Protein AF-A0A9W4WZZ3-F1 (afdb_monomer_lite)

pLDDT: mean 84.25, std 13.88, range [48.53, 96.5]

Organism: NCBI:txid1117311

Structure (mmCIF, N/CA/C/O backbone):
data_AF-A0A9W4WZZ3-F1
#
_entry.id   AF-A0A9W4WZZ3-F1
#
loop_
_atom_site.group_PDB
_atom_site.id
_atom_site.type_symbol
_atom_site.label_atom_id
_atom_site.label_alt_id
_atom_site.label_comp_id
_atom_site.label_asym_id
_atom_site.label_entity_id
_atom_site.label_seq_id
_atom_site.pdbx_PDB_ins_code
_atom_site.Cartn_x
_atom_site.Cartn_y
_atom_site.Cartn_z
_atom_site.occupancy
_atom_site.B_iso_or_equiv
_atom_site.auth_seq_id
_atom_site.auth_comp_id
_atom_site.auth_asym_id
_atom_site.auth_atom_id
_atom_site.pdbx_PDB_model_num
ATOM 1 N N . MET A 1 1 ? 19.239 -13.297 -9.729 1.00 48.53 1 MET A N 1
ATOM 2 C CA . MET A 1 1 ? 18.394 -12.814 -8.613 1.00 48.53 1 MET A CA 1
ATOM 3 C C . MET A 1 1 ? 19.165 -11.745 -7.828 1.00 48.53 1 MET A C 1
ATOM 5 O O . MET A 1 1 ? 19.660 -12.019 -6.749 1.00 48.53 1 MET A O 1
ATOM 9 N N . ALA A 1 2 ? 19.358 -10.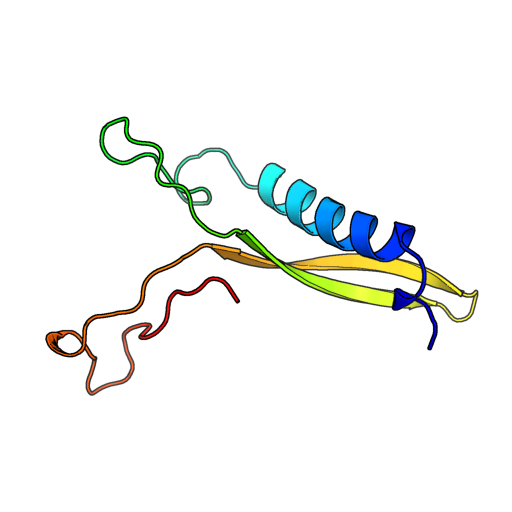556 -8.417 1.00 54.62 2 ALA A N 1
ATOM 10 C CA . ALA A 1 2 ? 20.192 -9.472 -7.861 1.00 54.62 2 ALA A CA 1
ATOM 11 C C . ALA A 1 2 ? 19.503 -8.089 -7.919 1.00 54.62 2 ALA A C 1
ATOM 13 O O . ALA A 1 2 ? 20.135 -7.062 -7.693 1.00 54.62 2 ALA A O 1
ATOM 14 N N . LEU A 1 3 ? 18.200 -8.050 -8.228 1.00 57.22 3 LEU A N 1
ATOM 15 C CA . LEU A 1 3 ? 17.457 -6.798 -8.421 1.00 57.22 3 LEU A CA 1
ATOM 16 C C . LEU A 1 3 ? 17.360 -5.963 -7.139 1.00 57.22 3 LEU A C 1
ATOM 18 O O . LEU A 1 3 ? 17.399 -4.740 -7.205 1.00 57.22 3 LEU A O 1
ATOM 22 N N . PHE A 1 4 ? 17.306 -6.605 -5.970 1.00 57.97 4 PHE A N 1
ATOM 23 C CA . PHE A 1 4 ? 17.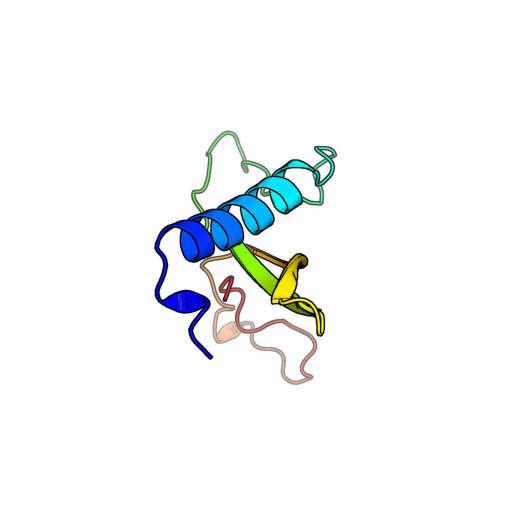118 -5.925 -4.683 1.00 57.97 4 PHE A CA 1
ATOM 24 C C . PHE A 1 4 ? 18.418 -5.441 -4.022 1.00 57.97 4 PHE A C 1
ATOM 26 O O . PHE A 1 4 ? 18.372 -4.855 -2.946 1.00 57.97 4 PHE A O 1
ATOM 33 N N . SER A 1 5 ? 19.579 -5.665 -4.645 1.00 59.53 5 SER A N 1
ATOM 34 C CA . SER A 1 5 ? 20.879 -5.225 -4.113 1.00 59.53 5 SER A CA 1
ATOM 35 C C . SER A 1 5 ? 21.239 -3.787 -4.513 1.00 59.53 5 SER A C 1
ATOM 37 O O . SER A 1 5 ? 22.220 -3.242 -4.015 1.00 59.53 5 SER A O 1
ATOM 39 N N . ASN A 1 6 ? 20.462 -3.173 -5.413 1.00 65.88 6 ASN A N 1
ATOM 40 C CA . ASN A 1 6 ? 20.656 -1.805 -5.886 1.00 65.88 6 ASN A CA 1
ATOM 41 C C . ASN A 1 6 ? 19.695 -0.851 -5.151 1.00 65.88 6 ASN A C 1
ATOM 43 O O . ASN A 1 6 ? 18.482 -1.065 -5.144 1.00 65.88 6 ASN A O 1
ATOM 47 N N . SER A 1 7 ? 20.224 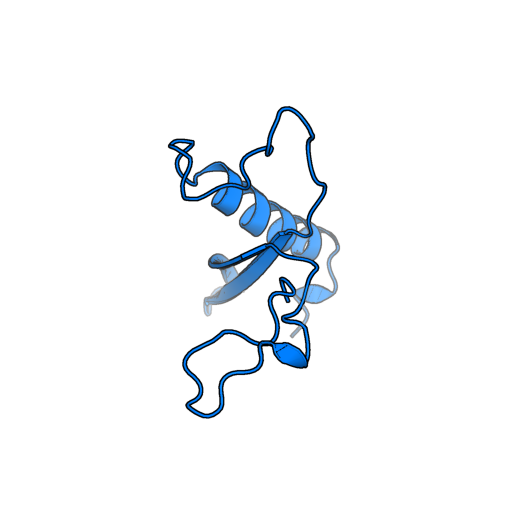0.219 -4.549 1.00 68.50 7 SER A N 1
ATOM 48 C CA . SER A 1 7 ? 19.438 1.244 -3.841 1.00 68.50 7 SER A CA 1
ATOM 49 C C . SER A 1 7 ? 18.401 1.938 -4.735 1.00 68.50 7 SER A C 1
ATOM 51 O O . SER A 1 7 ? 17.375 2.420 -4.239 1.00 68.50 7 SER A O 1
ATOM 53 N N . ASN A 1 8 ? 18.622 1.943 -6.052 1.00 80.94 8 ASN A N 1
ATOM 54 C CA . ASN A 1 8 ? 17.676 2.488 -7.022 1.00 80.94 8 ASN A CA 1
ATOM 55 C C . ASN A 1 8 ? 16.372 1.676 -7.067 1.00 80.94 8 ASN A C 1
ATOM 57 O O . ASN A 1 8 ? 15.296 2.269 -7.090 1.00 80.94 8 ASN A O 1
ATOM 61 N N . THR A 1 9 ? 16.449 0.345 -6.967 1.00 83.44 9 THR A N 1
ATOM 62 C CA . THR A 1 9 ? 15.276 -0.543 -7.026 1.00 83.44 9 THR A CA 1
ATOM 63 C C . THR A 1 9 ? 14.340 -0.324 -5.837 1.00 83.44 9 THR A C 1
ATOM 65 O O . THR A 1 9 ? 13.126 -0.252 -5.997 1.00 83.44 9 THR A O 1
ATOM 68 N N . ILE A 1 10 ? 14.891 -0.168 -4.628 1.00 86.06 10 ILE A N 1
ATOM 69 C CA . ILE A 1 10 ? 14.098 0.099 -3.413 1.00 86.06 10 ILE A CA 1
ATOM 70 C C . ILE A 1 10 ? 13.361 1.437 -3.539 1.00 86.06 10 ILE A C 1
ATOM 72 O O . ILE A 1 10 ? 12.176 1.546 -3.212 1.00 86.06 10 ILE A O 1
ATOM 76 N N . SER A 1 11 ? 14.056 2.454 -4.055 1.00 91.00 11 SER A N 1
ATOM 77 C CA . SER A 1 11 ? 13.464 3.770 -4.289 1.00 91.00 11 SER A CA 1
ATOM 78 C C . SER A 1 11 ? 12.316 3.679 -5.294 1.00 91.00 11 SER A C 1
ATOM 80 O O . SER A 1 11 ? 11.251 4.245 -5.060 1.00 91.00 11 SER A O 1
ATOM 82 N N . GLU A 1 12 ? 12.480 2.910 -6.366 1.00 91.75 12 GLU A N 1
ATOM 83 C CA . GLU A 1 12 ? 11.455 2.717 -7.390 1.00 91.75 12 GLU A CA 1
ATOM 84 C C . GLU A 1 12 ? 10.213 1.976 -6.886 1.00 91.75 12 GLU A C 1
ATOM 86 O O . GLU A 1 12 ? 9.095 2.404 -7.176 1.00 91.75 12 GLU A O 1
ATOM 91 N N . ILE A 1 13 ? 10.383 0.954 -6.043 1.00 93.19 13 ILE A N 1
ATOM 92 C CA . ILE A 1 13 ? 9.272 0.272 -5.356 1.00 93.19 13 ILE A CA 1
ATOM 93 C C . ILE A 1 13 ? 8.463 1.292 -4.542 1.00 93.19 13 ILE A C 1
ATOM 95 O O . ILE A 1 13 ? 7.241 1.397 -4.688 1.00 93.19 13 ILE A O 1
ATOM 99 N N . SER A 1 14 ? 9.148 2.102 -3.726 1.00 93.50 14 SER A N 1
ATOM 100 C CA . SER A 1 14 ? 8.496 3.112 -2.883 1.00 93.50 14 SER A CA 1
ATOM 101 C C . SER A 1 14 ? 7.785 4.199 -3.703 1.00 93.50 14 SER A C 1
ATOM 103 O O . SER A 1 14 ? 6.657 4.589 -3.388 1.00 93.50 14 SER A O 1
ATOM 105 N N . LEU A 1 15 ? 8.400 4.651 -4.801 1.00 94.81 15 LEU A N 1
ATOM 106 C CA . LEU A 1 15 ? 7.830 5.648 -5.704 1.00 94.81 15 LEU A CA 1
ATOM 107 C C . LEU A 1 15 ? 6.618 5.098 -6.452 1.00 94.81 15 LEU A C 1
ATOM 109 O O . LEU A 1 15 ? 5.644 5.827 -6.630 1.00 94.81 15 LEU A O 1
ATOM 113 N N . THR A 1 16 ? 6.647 3.830 -6.859 1.00 95.69 16 THR A N 1
ATOM 114 C CA . THR A 1 16 ? 5.530 3.164 -7.542 1.00 95.69 16 THR A CA 1
ATOM 115 C C . THR A 1 16 ? 4.316 3.064 -6.623 1.00 95.69 16 THR A C 1
ATOM 117 O O . THR A 1 16 ? 3.214 3.455 -7.016 1.00 95.69 16 THR A O 1
ATOM 120 N N . CYS A 1 17 ? 4.521 2.668 -5.362 1.00 95.69 17 CYS A N 1
ATOM 121 C CA . CYS A 1 17 ? 3.481 2.709 -4.332 1.00 95.69 17 CYS A CA 1
ATOM 122 C C . CYS A 1 17 ? 2.925 4.136 -4.153 1.00 95.69 17 CYS A C 1
ATOM 124 O O . CYS A 1 17 ? 1.720 4.372 -4.280 1.00 95.69 17 CYS A O 1
ATOM 126 N N . GLN A 1 18 ? 3.802 5.126 -3.952 1.00 94.88 18 GLN A N 1
ATOM 127 C CA . GLN A 1 18 ? 3.388 6.508 -3.701 1.00 94.88 18 GLN A CA 1
ATOM 128 C C . GLN A 1 18 ? 2.632 7.132 -4.887 1.00 94.88 18 GLN A C 1
ATOM 130 O O . GLN A 1 18 ? 1.666 7.872 -4.684 1.00 94.88 18 GLN A O 1
ATOM 135 N N . ARG A 1 19 ? 3.068 6.873 -6.125 1.00 95.25 19 ARG A N 1
ATOM 136 C CA . ARG A 1 19 ? 2.411 7.365 -7.346 1.00 95.25 19 ARG A CA 1
ATOM 137 C C . ARG A 1 19 ? 1.014 6.775 -7.488 1.00 95.25 19 ARG A C 1
ATOM 139 O O . ARG A 1 19 ? 0.082 7.531 -7.747 1.00 95.25 19 ARG A O 1
ATOM 146 N N . THR A 1 20 ? 0.874 5.474 -7.243 1.00 94.94 20 THR A N 1
ATOM 147 C CA . THR A 1 20 ? -0.421 4.780 -7.279 1.00 94.94 20 THR A CA 1
ATOM 148 C C . THR A 1 20 ? -1.364 5.343 -6.219 1.00 94.94 20 THR A C 1
ATOM 150 O O . THR A 1 20 ? -2.490 5.714 -6.519 1.00 94.94 20 THR A O 1
ATOM 153 N N . TYR A 1 21 ? -0.888 5.552 -4.989 1.00 92.56 21 TYR A N 1
ATOM 154 C CA . TYR A 1 21 ? -1.702 6.198 -3.958 1.00 92.56 21 TYR A CA 1
ATOM 155 C C . TYR A 1 21 ? -2.108 7.632 -4.343 1.00 92.56 21 TYR A C 1
ATOM 157 O O . TYR A 1 21 ? -3.244 8.063 -4.133 1.00 92.56 21 TYR A O 1
ATOM 165 N N . LYS A 1 22 ? -1.196 8.406 -4.943 1.00 90.69 22 LYS A N 1
ATOM 166 C CA . LYS A 1 22 ? -1.491 9.774 -5.394 1.00 90.69 22 LYS A CA 1
ATOM 167 C C . LYS A 1 22 ? -2.519 9.809 -6.527 1.00 90.69 22 LYS A C 1
ATOM 169 O O . LYS A 1 22 ? -3.310 10.754 -6.523 1.00 90.69 22 LYS A O 1
ATOM 174 N N . SER A 1 23 ? -2.540 8.816 -7.420 1.00 91.44 23 SER A N 1
ATOM 175 C CA . SER A 1 23 ? -3.499 8.739 -8.530 1.00 91.44 23 SER A CA 1
ATOM 176 C C . SER A 1 23 ? -4.923 8.379 -8.093 1.00 91.44 23 SER A C 1
ATOM 178 O O . SER A 1 23 ? -5.858 8.728 -8.812 1.00 91.44 23 SER A O 1
ATOM 180 N N . LEU A 1 24 ? -5.108 7.771 -6.910 1.00 88.44 24 LEU A N 1
ATOM 181 C CA . LEU A 1 24 ? -6.438 7.530 -6.337 1.00 88.44 24 LEU A CA 1
ATOM 182 C C . LEU A 1 24 ? -7.246 8.831 -6.239 1.00 88.44 24 LEU A C 1
ATOM 184 O O . LEU A 1 24 ? -6.699 9.908 -5.941 1.00 88.44 24 LEU A O 1
ATOM 188 N N . SER A 1 25 ? -8.556 8.725 -6.478 1.00 76.94 25 SER A N 1
ATOM 189 C CA . SER A 1 25 ? -9.445 9.880 -6.542 1.00 76.94 25 SER A CA 1
ATOM 190 C C . SER A 1 25 ? -9.407 10.667 -5.226 1.00 76.94 25 SER A C 1
ATOM 192 O O . SER A 1 25 ? -9.283 10.114 -4.134 1.00 76.94 25 SER A O 1
ATOM 194 N N . LYS A 1 26 ? -9.490 11.999 -5.309 1.00 65.31 26 LYS A N 1
ATOM 195 C CA . LYS A 1 26 ? -9.630 12.847 -4.111 1.00 65.31 26 LYS A CA 1
ATOM 196 C C . LYS A 1 26 ? -11.056 12.835 -3.557 1.00 65.31 26 LYS A C 1
ATOM 198 O O . LYS A 1 26 ? -11.321 13.529 -2.581 1.00 65.31 26 LYS A O 1
ATOM 203 N N . ASN A 1 27 ? -11.967 12.083 -4.173 1.00 60.75 27 ASN A N 1
ATOM 204 C CA . ASN A 1 27 ? -13.383 12.083 -3.843 1.00 60.75 27 ASN A CA 1
ATOM 205 C C . ASN A 1 27 ? -13.639 11.197 -2.617 1.00 60.75 27 ASN A C 1
ATOM 207 O O . ASN A 1 27 ? -14.357 10.219 -2.703 1.00 60.75 27 ASN A O 1
ATOM 211 N N . ASN A 1 28 ? -13.037 11.566 -1.484 1.00 55.66 28 ASN A N 1
ATOM 212 C CA . ASN A 1 28 ? -13.328 11.173 -0.102 1.00 55.66 28 ASN A CA 1
ATOM 213 C C . ASN A 1 28 ? -13.411 9.674 0.277 1.00 55.66 28 ASN A C 1
ATOM 215 O O . ASN A 1 28 ? -13.321 9.398 1.463 1.00 55.66 28 ASN A O 1
ATOM 219 N N . SER A 1 29 ? -13.541 8.701 -0.627 1.00 62.22 29 SER A N 1
ATOM 220 C CA . SER A 1 29 ? -13.618 7.275 -0.262 1.00 62.22 29 SER A CA 1
ATOM 221 C C . SER A 1 29 ? -12.260 6.580 -0.210 1.00 62.22 29 SER A C 1
ATOM 223 O O . SER A 1 29 ? -12.091 5.641 0.561 1.00 62.22 29 SER A O 1
ATOM 225 N N . ASP A 1 30 ? -11.294 7.042 -1.008 1.00 63.28 30 ASP A N 1
ATOM 226 C CA . ASP A 1 30 ? -10.087 6.255 -1.310 1.00 63.28 30 ASP A CA 1
ATOM 227 C C . ASP A 1 30 ? -8.851 6.704 -0.517 1.00 63.28 30 ASP A C 1
ATOM 229 O O . ASP A 1 30 ? -7.794 6.078 -0.581 1.00 63.28 30 ASP A O 1
ATOM 233 N N . LYS A 1 31 ? -8.953 7.825 0.205 1.00 74.81 31 LYS A N 1
ATOM 234 C CA . LYS A 1 31 ? -7.862 8.398 1.001 1.00 74.81 31 LYS A CA 1
ATOM 235 C C . LYS A 1 31 ? -8.354 8.678 2.415 1.00 74.81 31 LYS A C 1
ATOM 237 O O . LYS A 1 31 ? -9.501 9.100 2.564 1.00 74.81 31 LYS A O 1
ATOM 242 N N . PRO A 1 32 ? -7.504 8.508 3.443 1.00 70.75 32 PRO A N 1
ATOM 243 C CA . PRO A 1 32 ? -7.869 8.831 4.812 1.00 70.75 32 PRO A CA 1
ATOM 244 C C . PRO A 1 32 ? -8.376 10.273 4.904 1.00 70.75 32 PRO A C 1
ATOM 246 O O . PRO A 1 32 ? -7.654 11.228 4.603 1.00 70.75 32 PRO A O 1
ATOM 249 N N . ILE A 1 33 ? -9.639 10.427 5.295 1.00 65.06 33 ILE A N 1
ATOM 250 C CA . ILE A 1 33 ? -10.237 11.731 5.558 1.00 65.06 33 ILE A CA 1
ATOM 251 C C . ILE A 1 33 ? -9.826 12.141 6.972 1.00 65.06 33 ILE A C 1
ATOM 253 O O . ILE A 1 33 ? -9.969 11.362 7.915 1.00 65.06 33 ILE A O 1
ATOM 257 N N . GLY A 1 34 ? -9.351 13.373 7.146 1.00 59.22 34 GLY A N 1
ATOM 258 C CA . GLY A 1 34 ? -9.173 13.939 8.481 1.00 59.22 34 GLY A CA 1
ATOM 259 C C . GLY A 1 34 ? -10.527 14.053 9.183 1.00 59.22 34 GLY A C 1
ATOM 260 O O . GLY A 1 34 ? -11.358 14.878 8.799 1.00 59.22 34 GLY A O 1
ATOM 261 N N . ILE A 1 35 ? -10.766 13.239 10.210 1.00 57.66 35 ILE A N 1
ATOM 262 C CA . ILE A 1 35 ? -11.962 13.361 11.046 1.00 57.66 35 ILE A CA 1
ATOM 263 C C . ILE A 1 35 ? -11.812 14.650 11.866 1.00 57.66 35 ILE A C 1
ATOM 265 O O . ILE A 1 35 ? -10.855 14.809 12.621 1.00 57.66 35 ILE A O 1
ATOM 269 N N . GLN A 1 36 ? -12.748 15.592 11.704 1.00 56.16 36 GLN A N 1
ATOM 270 C CA . GLN A 1 36 ? -12.828 16.827 12.506 1.00 56.16 36 GLN A CA 1
ATOM 271 C C . GLN A 1 36 ? -11.531 17.668 12.521 1.00 56.16 36 GLN A C 1
ATOM 273 O O . GLN A 1 36 ? -11.078 18.111 13.574 1.00 56.16 36 GLN A O 1
ATOM 278 N N . HIS A 1 37 ? -10.915 17.887 11.355 1.00 54.16 37 HIS A N 1
ATOM 279 C CA . HIS A 1 37 ? -9.702 18.713 11.198 1.00 54.16 37 HIS A CA 1
ATOM 280 C C . HIS A 1 37 ? -8.443 18.211 11.927 1.00 54.16 37 HIS A C 1
ATOM 282 O O . HIS A 1 37 ? -7.439 18.924 11.966 1.00 54.16 37 HIS A O 1
ATOM 288 N N . LYS A 1 38 ? -8.440 16.980 12.451 1.00 59.03 38 LYS A N 1
ATOM 289 C CA . LYS A 1 38 ? -7.211 16.312 12.883 1.00 59.03 38 LYS A CA 1
ATOM 290 C C . LYS A 1 38 ? -6.722 15.385 11.780 1.00 59.03 38 LYS A C 1
ATOM 292 O O . LYS A 1 38 ? -7.415 14.456 11.373 1.00 59.03 38 LYS A O 1
ATOM 297 N N . PHE A 1 39 ? -5.515 15.656 11.295 1.00 64.62 39 PHE A N 1
ATOM 298 C CA . PHE A 1 39 ? -4.780 14.704 10.477 1.00 64.62 39 PHE A CA 1
ATOM 299 C C . PHE A 1 39 ? -4.323 13.559 11.381 1.00 64.62 39 PHE A C 1
ATOM 301 O O . PHE A 1 39 ? -3.508 13.768 12.279 1.00 64.62 39 PHE A O 1
ATOM 308 N N . GLU A 1 40 ? -4.863 12.361 11.165 1.00 69.44 40 GLU A N 1
ATOM 309 C CA . GLU A 1 40 ? -4.276 11.148 11.725 1.00 69.44 40 GLU A CA 1
ATOM 310 C C . GLU A 1 40 ? -3.167 10.676 10.783 1.00 69.44 40 GLU A C 1
ATOM 312 O O . GLU A 1 40 ? -3.387 10.477 9.587 1.00 69.44 40 GLU A O 1
ATOM 317 N N . TRP A 1 41 ? -1.958 10.522 11.322 1.00 75.81 41 TRP A N 1
ATOM 318 C CA . TRP A 1 41 ? -0.889 9.833 10.615 1.00 75.81 41 TRP A CA 1
ATOM 319 C C . TRP A 1 41 ? -1.210 8.342 10.607 1.00 75.81 41 TRP A C 1
ATOM 321 O O . TRP A 1 41 ? -1.490 7.758 11.653 1.00 75.81 41 TRP A O 1
ATOM 331 N N . THR A 1 42 ? -1.168 7.738 9.427 1.00 86.69 42 THR A N 1
ATOM 332 C CA . THR A 1 42 ? -1.326 6.296 9.249 1.00 86.69 42 THR A CA 1
ATOM 333 C C . THR A 1 42 ? -0.195 5.757 8.386 1.00 86.69 42 THR A C 1
ATOM 335 O O . THR A 1 42 ? 0.494 6.519 7.701 1.00 86.69 42 THR A O 1
ATOM 338 N N . VAL A 1 43 ? 0.006 4.446 8.431 1.00 90.75 43 VAL A N 1
ATOM 339 C CA . VAL A 1 43 ? 0.958 3.752 7.566 1.00 90.75 43 VAL A CA 1
ATOM 340 C C . VAL A 1 43 ? 0.325 3.566 6.189 1.00 90.75 43 VAL A C 1
ATOM 342 O O . VAL A 1 43 ? -0.870 3.296 6.084 1.00 90.75 43 VAL A O 1
ATOM 345 N N . LEU A 1 44 ? 1.131 3.733 5.141 1.00 92.44 44 LEU A N 1
ATOM 346 C CA . LEU A 1 44 ? 0.792 3.386 3.764 1.00 92.44 44 LEU A CA 1
ATOM 347 C C . LEU A 1 44 ? 1.668 2.206 3.344 1.00 92.44 44 LEU A C 1
ATOM 349 O O . LEU A 1 44 ? 2.894 2.302 3.406 1.00 92.44 44 LEU A O 1
ATOM 353 N N . VAL A 1 45 ? 1.038 1.137 2.872 1.00 95.25 45 VAL A N 1
ATOM 354 C CA . VAL A 1 45 ? 1.703 -0.040 2.308 1.00 95.25 45 VAL A CA 1
ATOM 355 C C . VAL A 1 45 ? 1.245 -0.228 0.870 1.00 95.25 45 VAL A C 1
ATOM 357 O O . VAL A 1 45 ? 0.116 0.103 0.508 1.00 95.25 45 VAL A O 1
ATOM 360 N N . GLY A 1 46 ? 2.139 -0.756 0.038 1.00 95.19 46 GLY A N 1
ATOM 361 C CA . GLY A 1 46 ? 1.802 -1.206 -1.302 1.00 95.19 46 GLY A CA 1
ATOM 362 C C . GLY A 1 46 ? 2.496 -2.518 -1.624 1.00 95.19 46 GLY A C 1
ATOM 363 O O . GLY A 1 46 ? 3.674 -2.693 -1.313 1.00 95.19 46 GLY A O 1
ATOM 364 N N . ILE A 1 47 ? 1.771 -3.418 -2.279 1.00 96.50 47 ILE A N 1
ATOM 365 C CA . ILE A 1 47 ? 2.325 -4.653 -2.833 1.00 96.50 47 ILE A CA 1
ATOM 366 C C . ILE A 1 47 ? 2.656 -4.382 -4.299 1.00 96.50 47 ILE A C 1
ATOM 368 O O . ILE A 1 47 ? 1.790 -3.955 -5.068 1.00 96.50 47 ILE A O 1
ATOM 372 N N . ILE A 1 48 ? 3.917 -4.597 -4.677 1.00 95.88 48 ILE A N 1
ATOM 373 C CA . ILE A 1 48 ? 4.427 -4.333 -6.026 1.00 95.88 48 ILE A CA 1
ATOM 374 C C . ILE A 1 48 ? 4.757 -5.659 -6.711 1.00 95.88 48 ILE A C 1
ATOM 376 O O . ILE A 1 48 ? 5.568 -6.436 -6.210 1.00 95.88 48 ILE A O 1
ATOM 380 N N . ALA A 1 49 ? 4.144 -5.902 -7.867 1.00 94.94 49 ALA A N 1
ATOM 381 C CA . ALA A 1 49 ? 4.543 -6.965 -8.776 1.00 94.94 49 ALA A CA 1
ATOM 382 C C . ALA A 1 49 ? 5.663 -6.453 -9.687 1.00 94.94 49 ALA A C 1
ATOM 384 O O . ALA A 1 49 ? 5.550 -5.369 -10.258 1.00 94.94 49 ALA A O 1
ATOM 385 N N . CYS A 1 50 ? 6.735 -7.233 -9.818 1.00 92.75 50 CYS A N 1
ATOM 386 C CA . CYS A 1 50 ? 7.848 -6.945 -10.716 1.00 92.75 50 CYS A CA 1
ATOM 387 C C . CYS A 1 50 ? 7.899 -8.032 -11.790 1.00 92.75 50 CYS A C 1
ATOM 389 O O . CYS A 1 50 ? 8.119 -9.204 -11.475 1.00 92.75 50 CYS A O 1
ATOM 391 N N . HIS A 1 51 ? 7.664 -7.645 -13.039 1.00 91.12 51 HIS A N 1
ATOM 392 C CA . HIS A 1 51 ? 7.789 -8.525 -14.192 1.00 91.12 51 HIS A CA 1
ATOM 393 C C . HIS A 1 51 ? 9.132 -8.264 -14.865 1.00 91.12 51 HIS A C 1
ATOM 395 O O . HIS A 1 51 ? 9.454 -7.116 -15.148 1.00 91.12 51 HIS A O 1
ATOM 401 N N . ILE A 1 52 ? 9.911 -9.314 -15.116 1.00 90.19 52 ILE A N 1
ATOM 402 C CA . ILE A 1 52 ? 11.242 -9.217 -15.722 1.00 90.19 52 ILE A CA 1
ATOM 403 C C . ILE A 1 52 ? 11.184 -9.959 -17.051 1.00 90.19 52 ILE A C 1
ATOM 405 O O . ILE A 1 52 ? 10.819 -11.133 -17.077 1.00 90.19 52 ILE A O 1
ATOM 409 N N . SER A 1 53 ? 11.519 -9.279 -18.142 1.00 88.94 53 SER A N 1
ATOM 410 C CA . SER A 1 53 ? 11.572 -9.875 -19.472 1.00 88.94 53 SER A CA 1
ATOM 411 C C . SER A 1 53 ? 12.846 -10.701 -19.673 1.00 88.94 53 SER A C 1
ATOM 413 O O . SER A 1 53 ? 13.849 -10.535 -18.973 1.00 88.94 53 SER A O 1
ATOM 415 N N . ASP A 1 54 ? 12.849 -11.527 -20.720 1.00 87.38 54 ASP A N 1
ATOM 416 C CA . ASP A 1 54 ? 14.034 -12.281 -21.146 1.00 87.38 54 ASP A CA 1
ATOM 417 C C . ASP A 1 54 ? 15.196 -11.369 -21.589 1.00 87.38 54 ASP A C 1
ATOM 419 O O . ASP A 1 54 ? 16.356 -11.77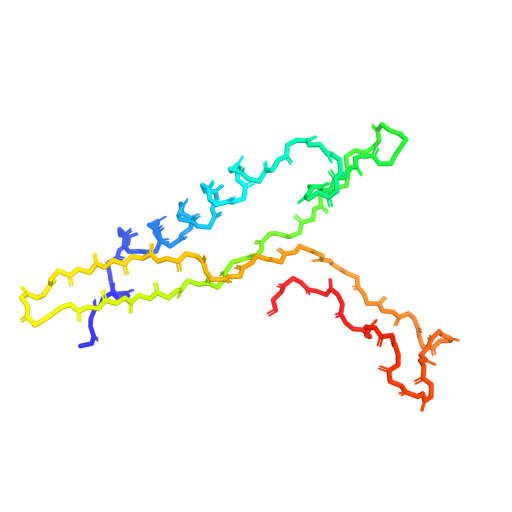8 -21.562 1.00 87.38 54 ASP A O 1
ATOM 423 N N . THR A 1 55 ? 14.907 -10.115 -21.966 1.00 87.62 55 THR A N 1
ATOM 424 C CA . THR A 1 55 ? 15.913 -9.093 -22.309 1.00 87.62 55 THR A CA 1
ATOM 425 C C . THR A 1 55 ? 16.546 -8.433 -21.079 1.00 87.62 55 THR A C 1
ATOM 427 O O . THR A 1 55 ? 17.493 -7.661 -21.223 1.00 87.62 55 THR A O 1
ATOM 430 N N . GLY A 1 56 ? 16.064 -8.748 -19.870 1.00 81.81 56 GLY A N 1
ATOM 431 C CA . GLY A 1 56 ? 16.539 -8.174 -18.609 1.00 81.81 56 GLY A CA 1
ATOM 432 C C . GLY A 1 56 ? 15.911 -6.823 -18.254 1.00 81.81 56 GLY A C 1
ATOM 433 O O . GLY A 1 56 ? 16.302 -6.220 -17.253 1.00 81.81 56 GLY A O 1
ATOM 434 N N . GLU A 1 57 ? 14.942 -6.354 -19.041 1.00 85.19 57 GLU A N 1
ATOM 435 C CA . GLU A 1 57 ? 14.110 -5.205 -18.687 1.00 85.19 57 GLU A CA 1
ATOM 436 C C . GLU A 1 57 ? 13.101 -5.614 -17.610 1.00 85.19 57 GLU A C 1
ATOM 438 O O . GLU A 1 57 ? 12.692 -6.774 -17.538 1.00 85.19 57 GLU A O 1
ATOM 443 N N . TYR A 1 58 ? 12.699 -4.675 -16.756 1.00 87.88 58 TYR A N 1
ATOM 444 C CA . TYR A 1 58 ? 11.677 -4.934 -15.748 1.00 87.88 58 TYR A CA 1
ATOM 445 C C . TYR A 1 58 ? 10.607 -3.851 -15.738 1.00 87.88 58 TYR A C 1
ATOM 447 O O . TYR A 1 58 ? 10.881 -2.686 -16.015 1.00 87.88 58 TYR A O 1
ATOM 455 N N . ASP A 1 59 ? 9.395 -4.263 -15.386 1.00 90.56 59 ASP A N 1
ATOM 456 C CA . ASP A 1 59 ? 8.246 -3.395 -15.165 1.00 90.56 59 ASP A CA 1
ATOM 457 C C . ASP A 1 59 ? 7.692 -3.618 -13.755 1.00 90.56 59 ASP A C 1
ATOM 459 O O . ASP A 1 59 ? 7.610 -4.754 -13.274 1.00 90.56 59 ASP A O 1
ATOM 463 N N . MET A 1 60 ? 7.326 -2.525 -13.085 1.00 93.56 60 MET A N 1
ATOM 464 C CA . MET A 1 60 ? 6.789 -2.546 -11.728 1.00 93.56 60 MET A CA 1
ATOM 465 C C . MET A 1 60 ? 5.358 -2.030 -11.713 1.00 93.56 60 MET A C 1
ATOM 467 O O . MET A 1 60 ? 5.091 -0.869 -12.014 1.00 93.56 60 MET A O 1
ATOM 471 N N . THR A 1 61 ? 4.442 -2.873 -11.251 1.00 95.19 61 THR A N 1
ATOM 472 C CA . THR A 1 61 ? 3.031 -2.520 -11.103 1.00 95.19 61 THR A CA 1
ATOM 473 C C . THR A 1 61 ? 2.611 -2.649 -9.643 1.00 95.19 61 THR A C 1
ATOM 475 O O . THR A 1 61 ? 2.816 -3.686 -9.011 1.00 95.19 61 THR A O 1
ATOM 478 N N . CYS A 1 62 ? 1.999 -1.603 -9.083 1.00 96.31 62 CYS A N 1
ATOM 479 C CA . CYS A 1 62 ? 1.375 -1.685 -7.763 1.00 96.31 62 CYS A CA 1
ATOM 480 C C . CYS A 1 62 ? 0.044 -2.433 -7.874 1.00 96.31 62 CYS A C 1
ATOM 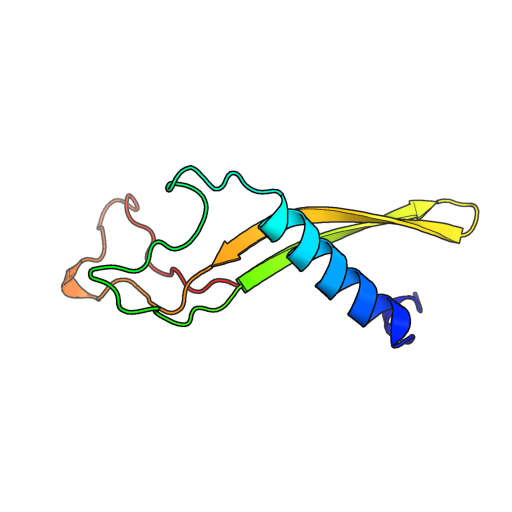482 O O . CYS A 1 62 ? -0.880 -1.955 -8.527 1.00 96.31 62 CYS A O 1
ATOM 484 N N . ILE A 1 63 ? -0.039 -3.611 -7.254 1.00 96.50 63 ILE A N 1
ATOM 485 C CA . ILE A 1 63 ? -1.209 -4.497 -7.349 1.00 96.50 63 ILE A CA 1
ATOM 486 C C . ILE A 1 63 ? -2.177 -4.337 -6.178 1.00 96.50 63 ILE A C 1
ATOM 488 O O . ILE A 1 63 ? -3.341 -4.707 -6.287 1.00 96.50 63 ILE A O 1
ATOM 492 N N . SER A 1 64 ? -1.704 -3.799 -5.054 1.00 95.50 64 SER A N 1
ATOM 493 C CA . SER A 1 64 ? -2.523 -3.544 -3.873 1.00 95.50 64 SER A CA 1
ATOM 494 C C . SER A 1 64 ? -1.964 -2.369 -3.086 1.00 95.50 64 SER A C 1
ATOM 496 O O . SER A 1 64 ? -0.746 -2.188 -3.025 1.00 95.50 64 SER A O 1
ATOM 498 N N . LEU A 1 65 ? -2.860 -1.601 -2.470 1.00 94.06 65 LEU A N 1
ATOM 499 C CA . LEU A 1 65 ? -2.554 -0.541 -1.519 1.00 94.06 65 LEU A CA 1
ATOM 500 C C . LEU A 1 65 ? -3.329 -0.796 -0.228 1.00 94.06 65 LEU A C 1
ATOM 502 O O . LEU A 1 65 ? -4.506 -1.148 -0.267 1.00 94.06 65 LEU A O 1
ATOM 506 N N . GLY A 1 66 ? -2.673 -0.565 0.902 1.00 91.62 66 GLY A N 1
ATOM 507 C CA . GLY A 1 66 ? -3.253 -0.677 2.234 1.00 91.62 66 GLY A CA 1
ATOM 508 C C . GLY A 1 66 ? -2.903 0.540 3.078 1.00 91.62 66 GLY A C 1
ATOM 509 O O . GLY A 1 66 ? -1.844 1.150 2.913 1.00 91.62 66 GLY A O 1
ATOM 510 N N . SER A 1 67 ? -3.794 0.907 3.996 1.00 90.00 67 SER A N 1
ATOM 511 C CA . SER A 1 67 ? -3.475 1.876 5.041 1.00 90.00 67 SER A CA 1
ATOM 512 C C . SER A 1 67 ? -4.179 1.528 6.337 1.00 90.00 67 SER A C 1
ATOM 514 O O . SER A 1 67 ? -5.365 1.205 6.312 1.00 90.00 67 SER A O 1
ATOM 516 N N . GLY A 1 68 ? -3.485 1.670 7.461 1.00 89.06 68 GLY A N 1
ATOM 517 C CA . GLY A 1 68 ? -4.043 1.341 8.762 1.00 89.06 68 GLY A CA 1
ATOM 518 C C . GLY A 1 68 ? -2.977 1.047 9.813 1.00 89.06 68 GLY A C 1
ATOM 519 O O . GLY A 1 68 ? -1.806 0.851 9.505 1.00 89.06 68 GLY A O 1
ATOM 520 N N . LEU A 1 69 ? -3.394 1.117 11.075 1.00 90.56 69 LEU A N 1
ATOM 521 C CA . LEU A 1 69 ? -2.532 1.044 12.265 1.00 90.56 69 LEU A CA 1
ATOM 522 C C . LEU A 1 69 ? -3.245 0.405 13.469 1.00 90.56 69 LEU A C 1
ATOM 524 O O . LEU A 1 69 ? -2.767 0.490 14.599 1.00 90.56 69 LEU A O 1
ATOM 528 N N . LYS A 1 70 ? -4.460 -0.108 13.269 1.00 89.94 70 LYS A N 1
ATOM 529 C CA . LYS A 1 70 ? -5.357 -0.504 14.356 1.00 89.94 70 LYS A CA 1
ATOM 530 C C . LYS A 1 70 ? -5.975 -1.853 14.029 1.00 89.94 70 LYS A C 1
ATOM 532 O O . LYS A 1 70 ? -6.262 -2.150 12.875 1.00 89.94 70 LYS A O 1
ATOM 537 N N . CYS A 1 71 ? -6.263 -2.613 15.072 1.00 93.75 71 CYS A N 1
ATOM 538 C CA . CYS A 1 71 ? -6.999 -3.863 15.003 1.00 93.75 71 CYS A CA 1
ATOM 539 C C . CYS A 1 71 ? -8.342 -3.743 15.733 1.00 93.75 71 CYS A C 1
ATOM 541 O O . CYS A 1 71 ? -8.600 -2.805 16.499 1.00 93.75 71 CYS A O 1
ATOM 543 N N . LEU A 1 72 ? -9.226 -4.699 15.472 1.00 94.38 72 LEU A N 1
ATOM 544 C CA . LEU A 1 72 ? -10.525 -4.781 16.113 1.00 94.38 72 LEU A CA 1
ATOM 545 C C . LEU A 1 72 ? -10.353 -5.227 17.577 1.00 94.38 72 LEU A C 1
ATOM 547 O O . LEU A 1 72 ? -9.653 -6.205 17.844 1.00 94.38 72 LEU A 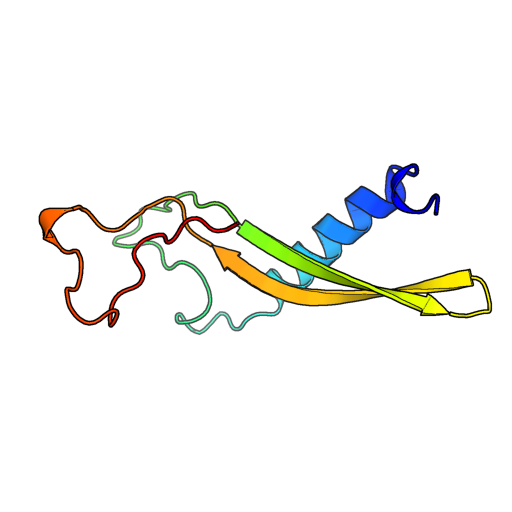O 1
ATOM 551 N N . PRO A 1 73 ? -10.997 -4.562 18.554 1.00 94.75 73 PRO A N 1
ATOM 552 C CA . PRO A 1 73 ? -10.905 -4.993 19.942 1.00 94.75 73 PRO A CA 1
ATOM 553 C C . PRO A 1 73 ? -11.583 -6.353 20.131 1.00 94.75 73 PRO A C 1
ATOM 555 O O . PRO A 1 73 ? -12.587 -6.655 19.483 1.00 94.75 73 PRO A O 1
ATOM 558 N N . GLN A 1 74 ? -11.092 -7.133 21.098 1.00 93.75 74 GLN A N 1
ATOM 559 C CA . GLN A 1 74 ? -11.584 -8.485 21.388 1.00 93.75 74 GLN A CA 1
ATOM 560 C C . GLN A 1 74 ? -13.111 -8.552 21.566 1.00 93.75 74 GLN A C 1
ATOM 562 O O . GLN A 1 74 ? -13.756 -9.487 21.097 1.00 93.75 74 GLN A O 1
ATOM 567 N N . SER A 1 75 ? -13.708 -7.541 22.204 1.00 95.00 75 SER A N 1
ATOM 568 C CA . SER A 1 75 ? -15.154 -7.462 22.447 1.00 95.00 75 SER A CA 1
ATOM 569 C C . SER A 1 75 ? -16.002 -7.325 21.179 1.00 95.00 75 SER A C 1
ATOM 571 O O . SER A 1 75 ? -17.212 -7.529 21.238 1.00 95.00 75 SER A O 1
ATOM 573 N N . LYS A 1 76 ? -15.387 -6.977 20.044 1.00 93.44 76 LYS A N 1
ATOM 574 C CA . LYS A 1 76 ? -16.049 -6.798 18.748 1.00 93.44 76 LYS A CA 1
ATOM 575 C C . LYS A 1 76 ? -15.728 -7.906 17.745 1.00 93.44 76 LYS A C 1
ATOM 577 O O . LYS A 1 76 ? -16.173 -7.813 16.607 1.00 93.44 76 LYS A O 1
ATOM 582 N N . LEU A 1 77 ? -14.983 -8.943 18.134 1.00 93.62 77 LEU A N 1
ATOM 583 C CA . LEU A 1 77 ? -14.669 -10.056 17.237 1.00 93.62 77 LEU A CA 1
ATOM 584 C C . LEU A 1 77 ? -15.954 -10.751 16.767 1.00 93.62 77 LEU A C 1
ATOM 586 O O . LEU A 1 77 ? -16.806 -11.134 17.572 1.00 93.62 77 LEU A O 1
ATOM 590 N N . SER A 1 78 ? -16.084 -10.925 15.451 1.00 93.81 78 SER A N 1
ATOM 591 C CA . SER A 1 78 ? -17.199 -11.675 14.872 1.00 93.81 78 SER A CA 1
ATOM 592 C C . SER A 1 78 ? -17.029 -13.169 15.138 1.00 93.81 78 SER A C 1
ATOM 594 O O . SER A 1 78 ? -15.934 -13.715 15.013 1.00 93.81 78 SER A O 1
ATOM 596 N N . LYS A 1 79 ? -18.137 -13.844 15.454 1.00 92.75 79 LYS A N 1
ATOM 597 C CA . LYS A 1 79 ? -18.197 -15.311 15.546 1.00 92.75 79 LYS A CA 1
ATOM 598 C C . LYS A 1 79 ? -18.343 -15.985 14.178 1.00 92.75 79 LYS A C 1
ATOM 600 O O . LYS A 1 79 ? -18.128 -17.185 14.079 1.00 92.75 79 LYS A O 1
ATOM 605 N N . LEU A 1 80 ? -18.739 -15.223 13.158 1.00 95.25 80 LEU A N 1
ATOM 606 C CA . LEU A 1 80 ? -19.095 -15.719 11.826 1.00 95.25 80 LEU A CA 1
ATOM 607 C C . LEU A 1 80 ? -18.065 -15.339 10.749 1.00 95.25 80 LEU A C 1
ATOM 609 O O . LEU A 1 80 ? -18.225 -15.722 9.598 1.00 95.25 80 LEU A O 1
ATOM 613 N N . GLY A 1 81 ? -17.007 -14.602 11.109 1.00 92.50 81 GLY A N 1
ATOM 614 C CA . GLY A 1 81 ? -15.958 -14.189 10.167 1.00 92.50 81 GLY A CA 1
ATOM 615 C C . GLY A 1 81 ? -16.329 -12.991 9.288 1.00 92.50 81 GLY A C 1
ATOM 616 O O . GLY A 1 81 ? -15.694 -12.753 8.271 1.00 92.50 81 GLY A O 1
ATOM 617 N N . GLU A 1 82 ? -17.344 -12.222 9.676 1.00 94.69 82 GLU A N 1
ATOM 618 C CA . GLU A 1 82 ? -17.873 -11.103 8.877 1.00 94.69 82 GLU A CA 1
ATOM 619 C C . GLU A 1 82 ? -17.077 -9.798 9.036 1.00 94.69 82 GLU A C 1
ATOM 621 O O . GLU A 1 82 ? -17.323 -8.825 8.328 1.00 94.69 82 GLU A O 1
ATOM 626 N N . LEU A 1 83 ? -16.156 -9.749 10.002 1.00 94.56 83 LEU A N 1
ATOM 627 C CA . LEU A 1 83 ? -15.400 -8.550 10.350 1.00 94.56 83 LEU A CA 1
ATOM 628 C C . LEU A 1 83 ? -13.906 -8.778 10.158 1.00 94.56 83 LEU A C 1
ATOM 630 O O . LEU A 1 83 ? -13.372 -9.822 10.534 1.00 94.56 83 LEU A O 1
ATOM 634 N N . VAL A 1 84 ? -13.234 -7.748 9.649 1.00 92.81 84 VAL A N 1
ATOM 635 C CA . VAL A 1 84 ? -11.775 -7.696 9.580 1.00 92.81 84 VAL A CA 1
ATOM 636 C C . VAL A 1 84 ? -11.228 -7.505 10.993 1.00 92.81 84 VAL A C 1
ATOM 638 O O . VAL A 1 84 ? -11.570 -6.541 11.680 1.00 92.81 84 VAL A O 1
ATOM 641 N N . GLN A 1 85 ? -10.415 -8.458 11.446 1.00 93.75 85 GLN A N 1
ATOM 642 C CA . GLN A 1 85 ? -9.838 -8.444 12.793 1.00 93.75 85 GLN A CA 1
ATOM 643 C C . GLN A 1 85 ? -8.591 -7.570 12.867 1.00 93.75 85 GLN A C 1
ATOM 645 O O . GLN A 1 85 ? -8.388 -6.869 13.857 1.00 93.75 85 GLN A O 1
ATOM 650 N N . ASP A 1 86 ? -7.782 -7.598 11.813 1.00 94.19 86 ASP A N 1
ATOM 651 C CA . ASP A 1 86 ? -6.543 -6.850 11.720 1.00 94.19 86 ASP A CA 1
ATOM 652 C C . ASP A 1 86 ? -6.609 -5.890 10.531 1.00 94.19 86 ASP A C 1
ATOM 654 O O . ASP A 1 86 ? -6.851 -6.302 9.399 1.00 94.19 86 ASP A O 1
ATOM 658 N N . SER A 1 87 ? -6.477 -4.597 10.813 1.00 92.31 87 SER A N 1
ATOM 659 C CA . SER A 1 87 ? -6.417 -3.535 9.811 1.00 92.31 87 SER A CA 1
ATOM 660 C C . SER A 1 87 ? -5.088 -2.784 9.890 1.00 92.31 87 SER A C 1
ATOM 662 O O . SER A 1 87 ? -5.040 -1.585 9.613 1.00 92.31 87 SER A O 1
ATOM 664 N N . HIS A 1 88 ? -4.009 -3.461 10.291 1.00 93.12 88 HIS A N 1
ATOM 665 C CA . HIS A 1 88 ? -2.660 -3.048 9.919 1.00 93.12 88 HIS A CA 1
ATOM 666 C C . HIS A 1 88 ? -2.505 -3.083 8.390 1.00 93.12 88 HIS A C 1
ATOM 668 O O . HIS A 1 88 ? -3.256 -3.757 7.685 1.00 93.12 88 HIS A O 1
ATOM 674 N N . ALA A 1 89 ? -1.629 -2.227 7.869 1.00 92.38 89 ALA A N 1
ATOM 675 C CA . ALA A 1 89 ? -1.557 -1.961 6.435 1.00 92.38 89 ALA A CA 1
ATOM 676 C C . ALA A 1 89 ? -0.808 -3.058 5.661 1.00 92.38 89 ALA A C 1
ATOM 678 O O . ALA A 1 89 ? -1.056 -3.220 4.465 1.00 92.38 89 ALA A O 1
ATOM 679 N N . GLU A 1 90 ? 0.133 -3.728 6.328 1.00 91.00 90 GLU A N 1
ATOM 680 C CA . GLU A 1 90 ? 0.959 -4.833 5.832 1.00 91.00 90 GLU A CA 1
ATOM 681 C C . GLU A 1 90 ? 0.236 -6.182 5.769 1.00 91.00 90 GLU A C 1
ATOM 683 O O . GLU A 1 90 ? 0.479 -6.895 4.767 1.00 91.00 90 GLU A O 1
#

Foldseek 3Di:
DCQVVDPVSVVVQVVQQVVVLVPPDPPPPSDDDQDPPDDDDKDKDWDWDWDADPVRDIDIHTPDIAIDDDADDPVPDDPVPPDGGDRRGD

Radius of gyration: 17.24 Å; chains: 1; bounding box: 40×34×45 Å

Secondary structure (DSSP, 8-state):
--GGGSHHHHHHHHHHHHHHHHHS-SSSSSS---GGG------EEEEEEEEE-TTS-EEEEEEEEEE-EEE--GGG--SSS-S-SEEE--

Sequence (90 aa):
MALFSNSNTISEISLTCQRTYKSLSKNNSDKPIGIQHKFEWTVLVGIIACHISDTGEYDMTCISLGSGLKCLPQSKLSKLGELVQDSHAE